Protein AF-A0A3C1LJJ3-F1 (afdb_monomer_lite)

Radius of gyration: 9.44 Å; chains: 1; bounding box: 23×16×23 Å

pLDDT: mean 87.24, std 10.86, range [55.31, 97.12]

Foldseek 3Di:
DEDEAEALDPVSQVVVVVCVVVVYHDPFYHYPDPVSRVVRD

Sequence (41 aa)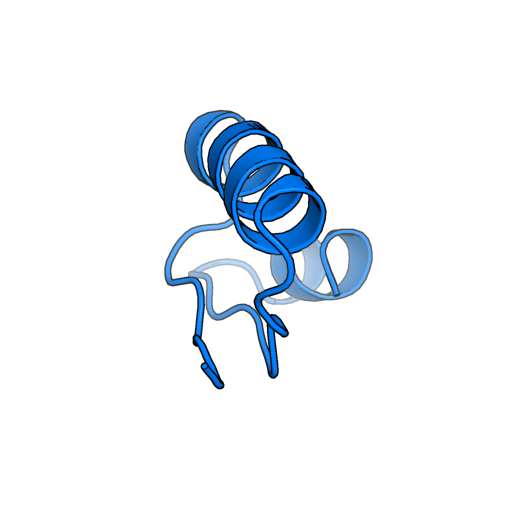:
MKVVLVGTGNVATVLGKLIVQQGHTVVGVKGRAQQATETLA

Secondary structure (DSSP, 8-state):
-EEEEE--SHHHHHHHHHHHHTT-EEEEEE-SSHHHHHTT-

Structure (mmCIF, N/CA/C/O backbone):
data_AF-A0A3C1LJJ3-F1
#
_entry.id   AF-A0A3C1LJJ3-F1
#
loop_
_atom_site.group_PDB
_atom_site.id
_atom_site.type_symbol
_atom_site.label_atom_id
_atom_site.label_alt_id
_atom_site.label_comp_id
_atom_site.label_asym_id
_atom_site.label_entity_id
_atom_site.label_seq_id
_atom_site.pdbx_PDB_ins_code
_atom_site.Cartn_x
_atom_site.Cartn_y
_atom_site.Cartn_z
_atom_site.occupancy
_atom_site.B_iso_or_equiv
_atom_site.auth_seq_id
_atom_site.auth_comp_id
_atom_site.auth_asym_id
_atom_site.auth_atom_id
_atom_site.pdbx_PDB_model_num
ATOM 1 N N . MET A 1 1 ? -13.978 1.363 2.750 1.00 92.81 1 MET A N 1
ATOM 2 C CA . MET A 1 1 ? -14.301 0.794 1.417 1.00 92.81 1 MET A CA 1
ATOM 3 C C . MET A 1 1 ? -13.102 0.026 0.879 1.00 92.81 1 MET A C 1
ATOM 5 O O . MET A 1 1 ? -11.991 0.347 1.279 1.00 92.81 1 MET A O 1
ATOM 9 N N . LYS A 1 2 ? -13.312 -0.971 0.008 1.00 93.75 2 LYS A N 1
ATOM 10 C CA . LYS A 1 2 ? -12.226 -1.692 -0.681 1.00 93.75 2 LYS A CA 1
ATOM 11 C C . LYS A 1 2 ? -11.844 -0.937 -1.957 1.00 93.75 2 LYS A C 1
ATOM 13 O O . LYS A 1 2 ? -12.727 -0.654 -2.761 1.00 93.75 2 LYS A O 1
ATOM 18 N N . VAL A 1 3 ? -10.566 -0.603 -2.125 1.00 92.69 3 VAL A N 1
ATOM 19 C CA . VAL A 1 3 ? -10.067 0.247 -3.221 1.00 92.69 3 VAL A CA 1
ATOM 20 C C . VAL A 1 3 ? -8.889 -0.426 -3.922 1.00 92.69 3 VAL A C 1
ATOM 22 O O . VAL A 1 3 ? 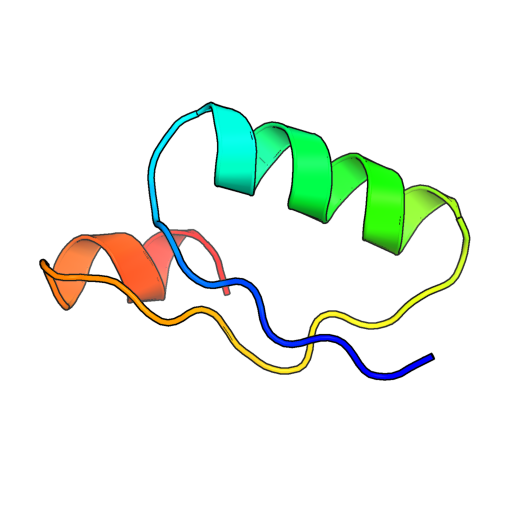-8.018 -0.987 -3.265 1.00 92.69 3 VAL A O 1
ATOM 25 N N . VAL A 1 4 ? -8.845 -0.355 -5.252 1.00 92.56 4 VAL A N 1
ATOM 26 C CA . VAL A 1 4 ? -7.679 -0.755 -6.055 1.00 92.56 4 VAL A CA 1
ATOM 27 C C . VAL A 1 4 ? -6.989 0.506 -6.560 1.00 92.56 4 VAL A C 1
ATOM 29 O O . VAL A 1 4 ? -7.643 1.367 -7.148 1.00 92.56 4 VAL A O 1
ATOM 32 N N . LEU A 1 5 ? -5.679 0.618 -6.345 1.00 91.88 5 LEU A N 1
ATOM 33 C CA . LEU A 1 5 ? -4.875 1.718 -6.883 1.00 91.88 5 LEU A CA 1
ATOM 34 C C . LEU A 1 5 ? -4.314 1.332 -8.251 1.00 91.88 5 LEU A C 1
ATOM 36 O O . LEU A 1 5 ? -3.735 0.260 -8.407 1.00 91.88 5 LEU A O 1
ATOM 40 N N . VAL A 1 6 ? -4.457 2.214 -9.240 1.00 92.31 6 VAL A N 1
ATOM 41 C CA . VAL A 1 6 ? -3.844 2.047 -10.564 1.00 92.31 6 VAL A CA 1
ATOM 42 C C . VAL A 1 6 ? -2.778 3.121 -10.745 1.00 92.31 6 VAL A C 1
ATOM 44 O O . VAL A 1 6 ? -3.077 4.309 -10.822 1.00 92.31 6 VAL A O 1
ATOM 47 N N . GLY A 1 7 ? -1.523 2.692 -10.796 1.00 89.56 7 GLY A N 1
ATOM 48 C CA . GLY A 1 7 ? -0.333 3.531 -10.789 1.00 89.56 7 GLY A CA 1
ATOM 49 C C . GLY A 1 7 ? 0.604 3.154 -9.644 1.00 89.56 7 GLY A C 1
ATOM 50 O O . GLY A 1 7 ? 0.172 2.704 -8.589 1.00 89.56 7 GLY A O 1
ATOM 51 N N . THR A 1 8 ? 1.904 3.343 -9.861 1.00 90.06 8 THR A N 1
ATOM 52 C CA . THR A 1 8 ? 2.968 3.001 -8.898 1.00 90.06 8 THR A CA 1
ATOM 53 C C . THR A 1 8 ? 3.919 4.170 -8.628 1.00 90.06 8 THR A C 1
ATOM 55 O O . THR A 1 8 ? 5.016 3.988 -8.114 1.00 90.06 8 THR A O 1
ATOM 58 N N . GLY A 1 9 ? 3.541 5.380 -9.046 1.00 89.00 9 GLY A N 1
ATOM 59 C CA . GLY A 1 9 ? 4.335 6.589 -8.823 1.00 89.00 9 GLY A CA 1
ATOM 60 C C . GLY A 1 9 ? 4.042 7.243 -7.473 1.00 89.00 9 GLY A C 1
ATOM 61 O O . GLY A 1 9 ? 3.132 6.835 -6.756 1.00 89.00 9 GLY A O 1
ATOM 62 N N . ASN A 1 10 ? 4.743 8.341 -7.181 1.00 92.38 10 ASN A N 1
ATOM 63 C CA . ASN A 1 10 ? 4.607 9.094 -5.926 1.00 92.38 10 ASN A CA 1
ATOM 64 C C . ASN A 1 10 ? 3.159 9.477 -5.591 1.00 92.38 10 ASN A C 1
ATOM 66 O O . ASN A 1 10 ? 2.758 9.431 -4.431 1.00 92.38 10 ASN A O 1
ATOM 70 N N . VAL A 1 11 ? 2.362 9.814 -6.609 1.00 93.88 11 VAL A N 1
ATOM 71 C CA . VAL A 1 11 ? 0.940 10.137 -6.434 1.00 93.88 11 VAL A CA 1
ATOM 72 C C . VAL A 1 11 ? 0.174 8.940 -5.874 1.00 93.88 11 VAL A C 1
ATOM 74 O O . VAL A 1 11 ? -0.576 9.104 -4.918 1.00 93.88 11 VAL A O 1
ATOM 77 N N . ALA A 1 12 ? 0.395 7.738 -6.412 1.00 92.69 12 ALA A N 1
ATOM 78 C CA . ALA A 1 12 ? -0.261 6.524 -5.930 1.00 92.69 12 ALA A CA 1
ATOM 79 C C . ALA A 1 12 ? 0.160 6.199 -4.491 1.00 92.69 12 ALA A C 1
ATOM 81 O O . ALA A 1 12 ? -0.685 5.835 -3.677 1.00 92.69 12 ALA A O 1
ATOM 82 N N . THR A 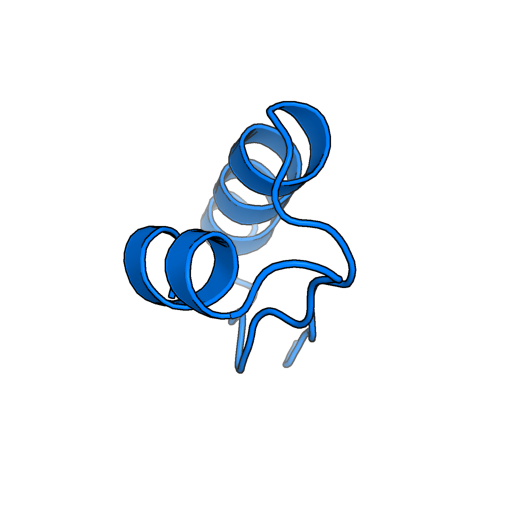1 13 ? 1.432 6.417 -4.151 1.00 92.25 13 THR A N 1
ATOM 83 C CA . THR A 1 13 ? 1.956 6.233 -2.791 1.00 92.25 13 THR A CA 1
ATOM 84 C C . THR A 1 13 ? 1.287 7.164 -1.784 1.00 92.25 13 THR A C 1
ATOM 86 O O . THR A 1 13 ? 0.824 6.719 -0.733 1.00 92.25 13 THR A O 1
ATOM 89 N N . VAL A 1 14 ? 1.236 8.466 -2.080 1.00 94.94 14 VAL A N 1
ATOM 90 C CA . VAL A 1 14 ? 0.635 9.455 -1.172 1.00 94.94 14 VAL A CA 1
ATOM 91 C C . VAL A 1 14 ? -0.871 9.233 -1.076 1.00 94.94 14 VAL A C 1
ATOM 93 O O . VAL A 1 14 ? -1.411 9.183 0.027 1.00 94.94 14 VAL A O 1
ATOM 96 N N . LEU A 1 15 ? -1.540 9.027 -2.210 1.00 94.12 15 LEU A N 1
ATOM 97 C CA . LEU A 1 15 ? -2.976 8.780 -2.250 1.00 94.12 15 LEU A CA 1
ATOM 98 C C . LEU A 1 15 ? -3.351 7.507 -1.484 1.00 94.12 15 LEU A C 1
ATOM 100 O O . LEU A 1 15 ? -4.297 7.530 -0.703 1.00 94.12 15 LEU A O 1
ATOM 104 N N . GLY A 1 16 ? -2.593 6.422 -1.651 1.00 94.25 16 GLY A N 1
ATOM 105 C CA . GLY A 1 16 ? -2.814 5.178 -0.919 1.00 94.25 16 GLY A CA 1
ATOM 106 C C . GLY A 1 16 ? -2.717 5.366 0.591 1.00 94.25 16 GLY A C 1
ATOM 107 O O . GLY A 1 16 ? -3.601 4.913 1.318 1.00 94.25 16 GLY A O 1
ATOM 108 N N . LYS A 1 17 ? -1.714 6.118 1.064 1.00 93.81 17 LYS A N 1
ATOM 109 C CA . LYS A 1 17 ? -1.582 6.466 2.488 1.00 93.81 17 LYS A CA 1
ATOM 110 C C . LYS A 1 17 ? -2.785 7.254 2.999 1.00 93.81 17 LYS A C 1
ATOM 112 O O . LYS A 1 17 ? -3.326 6.903 4.043 1.00 93.81 17 LYS A O 1
ATOM 117 N N . LEU A 1 18 ? -3.224 8.276 2.264 1.00 95.88 18 LEU A N 1
ATOM 118 C CA . LEU A 1 18 ? -4.391 9.079 2.643 1.00 95.88 18 LEU A CA 1
ATOM 119 C C . LEU A 1 18 ? -5.675 8.237 2.668 1.00 95.88 18 LEU A C 1
ATOM 121 O O . LEU A 1 18 ? -6.454 8.339 3.610 1.00 95.88 18 LEU A O 1
ATOM 125 N N . ILE A 1 19 ? -5.876 7.362 1.680 1.00 95.44 19 ILE A N 1
ATOM 126 C CA . ILE A 1 19 ? -7.027 6.448 1.621 1.00 95.44 19 ILE A CA 1
ATOM 127 C C . ILE A 1 19 ? -7.048 5.526 2.848 1.00 95.44 19 ILE A C 1
ATOM 129 O O . ILE A 1 19 ? -8.097 5.365 3.474 1.00 95.44 19 ILE A O 1
ATOM 133 N N . VAL A 1 20 ? -5.900 4.959 3.230 1.00 94.88 20 VAL A N 1
ATOM 134 C CA . VAL A 1 20 ? -5.795 4.112 4.430 1.00 94.88 20 VAL A CA 1
ATOM 135 C C . VAL A 1 20 ? -6.045 4.916 5.708 1.00 94.88 20 VAL A C 1
ATOM 137 O O . VAL A 1 20 ? -6.786 4.459 6.576 1.00 94.88 20 VAL A O 1
ATOM 140 N N . GLN A 1 21 ? -5.499 6.131 5.813 1.00 96.50 21 GLN A N 1
ATOM 141 C CA . GLN A 1 21 ? -5.716 7.021 6.963 1.00 96.50 21 GLN A CA 1
ATOM 142 C C . GLN A 1 21 ? -7.190 7.393 7.167 1.00 96.50 21 GLN A C 1
ATOM 144 O O . GLN A 1 21 ? -7.617 7.573 8.302 1.00 96.50 21 GLN A O 1
ATOM 149 N N . GLN A 1 22 ? -7.982 7.452 6.094 1.00 97.12 22 GLN A N 1
ATOM 150 C CA . GLN A 1 22 ? -9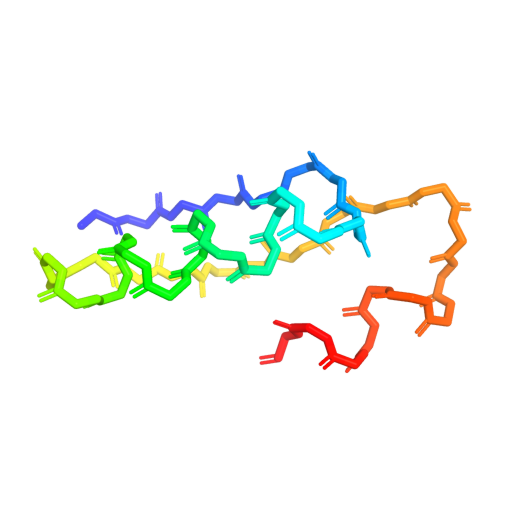.432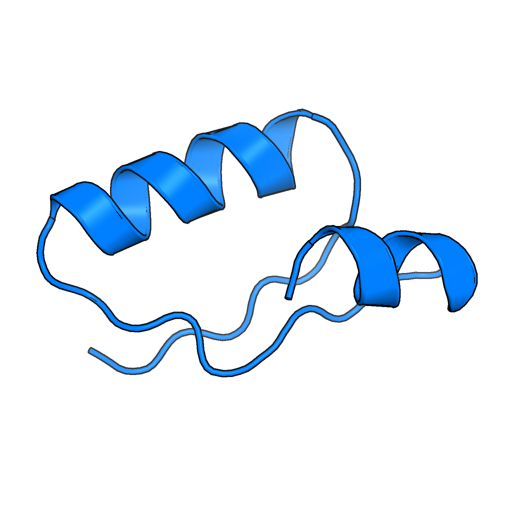 7.676 6.156 1.00 97.12 22 GLN A CA 1
ATOM 151 C C . GLN A 1 22 ? -10.237 6.399 6.485 1.00 97.12 22 GLN A C 1
ATOM 153 O O . GLN A 1 22 ? -11.462 6.375 6.366 1.00 97.12 22 GLN A O 1
ATOM 158 N N . GLY A 1 23 ? -9.574 5.306 6.881 1.00 95.75 23 GLY A N 1
ATOM 159 C CA . GLY A 1 23 ? -10.231 4.056 7.274 1.00 95.75 23 GLY A CA 1
ATOM 160 C C . GLY A 1 23 ? -10.718 3.218 6.090 1.00 95.75 23 GLY A C 1
ATOM 161 O O . GLY A 1 23 ? -11.641 2.407 6.218 1.00 95.75 23 GLY A O 1
ATOM 162 N N . HIS A 1 24 ? -10.148 3.415 4.902 1.00 95.88 24 HIS A N 1
ATOM 163 C CA . HIS A 1 24 ? -10.395 2.548 3.754 1.00 95.88 24 HIS A CA 1
ATOM 164 C C . HIS A 1 24 ? -9.298 1.490 3.611 1.00 95.88 24 HIS A C 1
ATOM 166 O O . HIS A 1 24 ? -8.215 1.594 4.175 1.00 95.88 24 HIS A O 1
ATOM 172 N N . THR A 1 25 ? -9.583 0.446 2.840 1.00 95.06 25 THR A N 1
ATOM 173 C CA . THR A 1 25 ? -8.674 -0.682 2.639 1.00 95.06 25 THR A CA 1
ATOM 174 C C . THR A 1 25 ? -8.243 -0.708 1.184 1.00 95.06 25 THR A C 1
ATOM 176 O O . THR A 1 25 ? -9.082 -0.864 0.292 1.00 95.06 25 THR A O 1
ATOM 179 N N . VAL A 1 26 ? -6.942 -0.586 0.935 1.00 92.50 26 VAL A N 1
ATOM 180 C CA . VAL A 1 26 ? -6.370 -0.838 -0.389 1.00 92.50 26 VAL A CA 1
ATOM 181 C C . VAL A 1 26 ? -6.234 -2.351 -0.551 1.00 92.50 26 VAL A C 1
ATOM 183 O O . VAL A 1 26 ? -5.545 -2.994 0.230 1.00 92.50 26 VAL A O 1
ATOM 186 N N . VAL A 1 27 ? -6.938 -2.935 -1.522 1.00 93.44 27 VAL A N 1
ATOM 187 C CA . VAL A 1 27 ? -6.961 -4.394 -1.761 1.00 93.44 27 VAL A CA 1
ATOM 188 C C . VAL A 1 27 ? -6.010 -4.835 -2.872 1.00 93.44 27 VAL A C 1
ATOM 190 O O . VAL A 1 27 ? -5.895 -6.024 -3.153 1.00 93.44 27 VAL A O 1
ATOM 193 N N . GLY A 1 28 ? -5.345 -3.885 -3.527 1.00 87.75 28 GLY A N 1
ATOM 194 C CA . GLY A 1 28 ? -4.326 -4.167 -4.525 1.00 87.75 28 GLY A CA 1
ATOM 195 C C . GLY A 1 28 ? -3.852 -2.919 -5.257 1.00 87.75 28 GLY A C 1
ATOM 196 O O . GLY A 1 28 ? -4.549 -1.902 -5.313 1.00 87.75 28 GLY A O 1
ATOM 197 N N . VAL A 1 29 ? -2.668 -3.031 -5.853 1.00 89.94 29 VAL A N 1
ATOM 198 C CA . VAL A 1 29 ? -2.044 -1.998 -6.683 1.00 89.94 29 VAL A CA 1
ATOM 199 C C . VAL A 1 29 ? -1.749 -2.592 -8.062 1.00 89.94 29 VAL A C 1
ATOM 201 O O . VAL A 1 29 ? -1.247 -3.709 -8.175 1.00 89.94 29 VAL A O 1
ATOM 204 N N . LYS A 1 30 ? -2.094 -1.873 -9.132 1.00 89.12 30 LYS A N 1
ATOM 205 C CA . LYS A 1 30 ? -1.841 -2.253 -10.531 1.00 89.12 30 LYS A CA 1
ATOM 206 C C . LYS A 1 30 ? -0.961 -1.202 -11.190 1.00 89.12 30 LYS A C 1
ATOM 208 O O . LYS A 1 30 ? -1.217 -0.013 -11.062 1.00 89.12 30 LYS A O 1
ATOM 213 N N . GLY A 1 31 ? 0.059 -1.619 -11.928 1.00 86.88 31 GLY A N 1
ATOM 214 C CA . GLY A 1 31 ? 1.025 -0.721 -12.554 1.00 86.88 31 GLY A CA 1
ATOM 215 C C . GLY A 1 31 ? 1.598 -1.315 -13.830 1.00 86.88 31 GLY A C 1
ATOM 216 O O . GLY A 1 31 ? 1.427 -2.498 -14.104 1.00 86.88 31 GLY A O 1
ATOM 217 N N . ARG A 1 32 ? 2.276 -0.475 -14.620 1.00 84.75 32 ARG A N 1
ATOM 218 C CA . ARG A 1 32 ? 2.931 -0.901 -15.870 1.00 84.75 32 ARG A CA 1
ATOM 219 C C . ARG A 1 32 ? 4.161 -1.771 -15.611 1.00 84.75 32 ARG A C 1
ATOM 221 O O . ARG A 1 32 ? 4.428 -2.689 -16.371 1.00 84.75 32 ARG A O 1
ATOM 228 N N . ALA A 1 33 ? 4.901 -1.464 -14.548 1.00 79.75 33 ALA A N 1
ATOM 229 C CA . ALA A 1 33 ? 6.053 -2.233 -14.106 1.00 79.75 33 ALA A CA 1
ATOM 230 C C . ALA A 1 33 ? 5.643 -3.094 -12.908 1.00 79.75 33 ALA A C 1
ATOM 232 O O . ALA A 1 33 ? 5.260 -2.559 -11.867 1.00 79.75 33 ALA A O 1
ATOM 233 N N . GLN A 1 34 ? 5.739 -4.414 -13.059 1.00 71.62 34 GLN A N 1
ATOM 234 C CA . GLN A 1 34 ? 5.349 -5.382 -12.032 1.00 71.62 34 GLN A CA 1
ATOM 235 C C . GLN A 1 34 ? 6.177 -5.240 -10.740 1.00 71.62 34 GLN A C 1
ATOM 237 O O . GLN A 1 34 ? 5.640 -5.331 -9.642 1.00 71.62 34 GLN A O 1
ATOM 242 N N . GLN A 1 35 ? 7.458 -4.885 -10.854 1.00 71.25 35 GLN A N 1
ATOM 243 C CA . GLN A 1 35 ? 8.313 -4.618 -9.688 1.00 71.25 35 GLN A CA 1
ATOM 244 C C . GLN A 1 35 ? 7.813 -3.442 -8.839 1.00 71.25 35 GLN A C 1
ATOM 246 O O . GLN A 1 35 ? 7.888 -3.477 -7.618 1.00 71.25 35 GLN A O 1
ATOM 251 N N . ALA A 1 36 ? 7.252 -2.407 -9.469 1.00 68.94 36 ALA A N 1
ATOM 252 C CA . ALA A 1 36 ? 6.789 -1.223 -8.754 1.00 68.94 36 ALA A CA 1
ATOM 2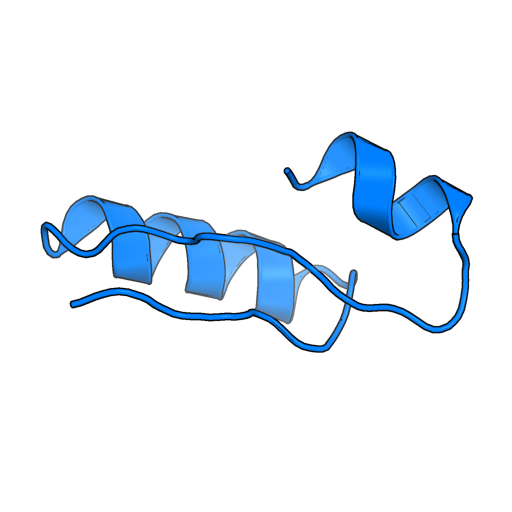53 C C . ALA A 1 36 ? 5.443 -1.450 -8.037 1.00 68.94 36 ALA A C 1
ATOM 255 O O . ALA A 1 36 ? 5.082 -0.668 -7.161 1.00 68.94 36 ALA A O 1
ATOM 256 N N . THR A 1 37 ? 4.689 -2.497 -8.397 1.00 69.25 37 THR A N 1
ATOM 257 C CA . THR A 1 37 ? 3.452 -2.868 -7.690 1.00 69.25 37 THR A CA 1
ATOM 258 C C . THR A 1 37 ? 3.706 -3.629 -6.392 1.00 69.25 37 THR A C 1
ATOM 260 O O . THR A 1 37 ? 2.916 -3.492 -5.465 1.00 69.25 37 THR A O 1
ATOM 263 N N . GLU A 1 38 ? 4.803 -4.384 -6.301 1.00 67.56 38 GLU A N 1
ATOM 264 C CA . GLU A 1 38 ? 5.136 -5.215 -5.131 1.00 67.56 38 GLU A CA 1
ATOM 265 C C . GLU A 1 38 ? 5.646 -4.392 -3.942 1.00 67.56 38 GLU A C 1
ATOM 267 O O . GLU A 1 38 ? 5.494 -4.800 -2.800 1.00 67.56 38 GLU A O 1
ATOM 272 N N . THR A 1 39 ? 6.221 -3.213 -4.190 1.00 65.94 39 THR A N 1
ATOM 273 C CA . THR A 1 39 ? 6.724 -2.321 -3.128 1.00 65.94 39 THR A CA 1
ATOM 274 C C . THR A 1 39 ? 5.621 -1.473 -2.479 1.00 65.94 39 THR A C 1
ATOM 276 O O . THR A 1 39 ? 5.861 -0.809 -1.473 1.00 65.94 39 THR A O 1
ATOM 279 N N . LEU A 1 40 ? 4.435 -1.423 -3.093 1.00 63.41 40 LEU A N 1
ATOM 280 C CA . LEU A 1 40 ? 3.327 -0.539 -2.711 1.00 63.41 40 LEU A CA 1
ATOM 281 C C . LEU A 1 40 ? 2.131 -1.262 -2.080 1.00 63.41 40 LEU A C 1
ATOM 283 O O . LEU A 1 40 ? 1.262 -0.585 -1.527 1.00 63.41 40 LEU A O 1
ATOM 287 N N . ALA A 1 41 ? 2.067 -2.587 -2.210 1.00 55.31 41 ALA A N 1
ATOM 288 C CA . ALA A 1 41 ? 1.064 -3.444 -1.579 1.00 55.31 41 ALA A CA 1
ATOM 289 C C . ALA A 1 41 ? 1.568 -3.938 -0.217 1.00 55.31 41 ALA A C 1
ATOM 291 O O . ALA A 1 41 ? 0.718 -4.055 0.693 1.00 55.31 41 ALA A O 1
#